Protein AF-A0A9X9MBU0-F1 (afdb_monomer)

InterPro domains:
  IPR001873 Epithelial sodium channel [PF00858] (12-146)
  IPR001873 Epithelial sodium channel [PR01078] (17-28)
  IPR001873 Epithelial sodium channel [PR01078] (31-47)
  IPR001873 Epithelial sodium channel [PR01078] (56-74)
  IPR001873 Epithelial sodium channel [PR01078] (81-99)
  IPR001873 Epithelial sodium channel [PR01078] (111-127)
  IPR001873 Epithelial sodium channel [PTHR11690] (14-146)

Mean predicted aligned error: 8.65 Å

Organism: Gulo gulo (NCBI:txid48420)

Nearest PDB structures (foldseek):
  9blr-assembly1_A  TM=9.056E-01  e=5.471E-09  Homo sapiens
  6wth-assembly1_A  TM=8.483E-01  e=1.031E-07  Homo sapiens
  6bqn-assembly1_A  TM=8.383E-01  e=1.335E-06  Homo sapiens
  4ntw-assembly1_A  TM=7.004E-01  e=2.562E-03  Gallus gallus

Structure (mmCIF, N/CA/C/O backbone):
data_AF-A0A9X9MBU0-F1
#
_entry.id   AF-A0A9X9MBU0-F1
#
loop_
_atom_site.group_PDB
_atom_site.id
_atom_site.type_symbol
_atom_site.label_atom_id
_atom_site.label_alt_id
_atom_site.label_comp_id
_atom_site.label_asym_id
_atom_site.label_entity_id
_atom_site.label_seq_id
_atom_site.pdbx_PDB_ins_code
_atom_site.Cartn_x
_atom_site.Cartn_y
_atom_site.Cartn_z
_atom_site.occupancy
_atom_site.B_iso_or_equiv
_atom_site.auth_seq_id
_atom_site.auth_comp_id
_atom_site.auth_asym_id
_atom_site.auth_atom_id
_atom_site.pdbx_PDB_model_num
ATOM 1 N N . MET A 1 1 ? -42.272 7.376 -4.632 1.00 41.31 1 MET A N 1
ATOM 2 C CA . MET A 1 1 ? -40.870 7.315 -5.090 1.00 41.31 1 MET A CA 1
ATOM 3 C C . MET A 1 1 ? -40.025 8.203 -4.188 1.00 41.31 1 MET A C 1
ATOM 5 O O . MET A 1 1 ? -39.975 9.398 -4.455 1.00 41.31 1 MET A O 1
ATOM 9 N N . PRO A 1 2 ? -39.463 7.679 -3.086 1.00 31.30 2 PRO A N 1
ATOM 10 C CA . PRO A 1 2 ? -38.586 8.457 -2.219 1.00 31.30 2 PRO A CA 1
ATOM 11 C C . PRO A 1 2 ? -37.153 7.902 -2.142 1.00 31.30 2 PRO A C 1
ATOM 13 O O . PRO A 1 2 ? -36.898 6.713 -2.303 1.00 31.30 2 PRO A O 1
ATOM 16 N N . THR A 1 3 ? -36.248 8.840 -1.893 1.00 40.88 3 THR A N 1
ATOM 17 C CA . THR A 1 3 ? -34.815 8.752 -1.603 1.00 40.88 3 THR A CA 1
ATOM 18 C C . THR A 1 3 ? -34.483 7.853 -0.410 1.00 40.88 3 THR A C 1
ATOM 20 O O . THR A 1 3 ? -35.136 7.963 0.624 1.00 40.88 3 THR A O 1
ATOM 23 N N . ALA A 1 4 ? -33.415 7.062 -0.514 1.00 37.97 4 ALA A N 1
ATOM 24 C CA . ALA A 1 4 ? -32.792 6.368 0.614 1.00 37.97 4 ALA A CA 1
ATOM 25 C C . ALA A 1 4 ? -31.323 6.831 0.688 1.00 37.97 4 ALA A C 1
ATOM 27 O O . ALA A 1 4 ? -30.487 6.414 -0.104 1.00 37.97 4 ALA A O 1
ATOM 28 N N . HIS A 1 5 ? -31.015 7.887 1.444 1.00 42.31 5 HIS A N 1
ATOM 29 C CA . HIS A 1 5 ? -30.473 7.731 2.797 1.00 42.31 5 HIS A CA 1
ATOM 30 C C . HIS A 1 5 ? -30.850 6.399 3.453 1.00 42.31 5 HIS A C 1
ATOM 32 O O . HIS A 1 5 ? -31.939 6.252 3.997 1.00 42.31 5 HIS A O 1
ATOM 38 N N . GLU A 1 6 ? -29.924 5.445 3.416 1.00 35.06 6 GLU A N 1
ATOM 39 C CA . GLU A 1 6 ? -29.879 4.380 4.412 1.00 35.06 6 GLU A CA 1
ATOM 40 C C . GLU A 1 6 ? -28.767 4.720 5.396 1.00 35.06 6 GLU A C 1
ATOM 42 O O . GLU A 1 6 ? -27.602 4.368 5.227 1.00 35.06 6 GLU A O 1
ATOM 47 N N . ASP A 1 7 ? -29.172 5.454 6.428 1.00 46.94 7 ASP A N 1
ATOM 48 C CA . ASP A 1 7 ? -28.566 5.323 7.739 1.00 46.94 7 ASP A CA 1
ATOM 49 C C . ASP A 1 7 ? -28.825 3.875 8.184 1.00 46.94 7 ASP A C 1
ATOM 51 O O . ASP A 1 7 ? -29.968 3.449 8.372 1.00 46.94 7 ASP A O 1
ATOM 55 N N . GLY A 1 8 ? -27.765 3.075 8.207 1.00 28.58 8 GLY A N 1
ATOM 56 C CA . GLY A 1 8 ? -27.834 1.632 8.360 1.00 28.58 8 GLY A CA 1
ATOM 57 C C . GLY A 1 8 ? -26.859 1.166 9.421 1.00 28.58 8 GLY A C 1
ATOM 58 O O . GLY A 1 8 ? -25.824 0.590 9.098 1.00 28.58 8 GLY A O 1
ATOM 59 N N . HIS A 1 9 ? -27.222 1.343 10.693 1.00 41.59 9 HIS A N 1
ATOM 60 C CA . HIS A 1 9 ? -26.721 0.534 11.810 1.00 41.59 9 HIS A CA 1
ATOM 61 C C . HIS A 1 9 ? -27.090 -0.951 11.601 1.00 41.59 9 HIS A C 1
ATOM 63 O O . HIS A 1 9 ? -27.887 -1.541 12.332 1.00 41.59 9 HIS A O 1
ATOM 69 N N . ARG A 1 10 ? -26.519 -1.580 10.572 1.00 38.12 10 ARG A N 1
ATOM 70 C CA . ARG A 1 10 ? -26.725 -2.979 10.211 1.00 38.12 10 ARG A CA 1
ATOM 71 C C . ARG A 1 10 ? -25.405 -3.720 10.388 1.00 38.12 10 ARG A C 1
ATOM 73 O O . ARG A 1 10 ? -24.651 -3.921 9.451 1.00 38.12 10 ARG A O 1
ATOM 80 N N . SER A 1 11 ? -25.172 -4.143 11.630 1.00 40.56 11 SER A N 1
ATOM 81 C CA . SER A 1 11 ? -24.161 -5.128 12.030 1.00 40.56 11 SER A CA 1
ATOM 82 C C . SER A 1 11 ? -22.716 -4.786 11.643 1.00 40.56 11 SER A C 1
ATOM 84 O O . SER A 1 11 ? -22.126 -5.392 10.753 1.00 40.56 11 SER A O 1
ATOM 86 N N . ASP A 1 12 ? -22.108 -3.901 12.430 1.00 47.31 12 ASP A N 1
ATOM 87 C CA . ASP A 1 12 ? -20.677 -3.555 12.470 1.00 47.31 12 ASP A CA 1
ATOM 88 C C . ASP A 1 12 ? -19.755 -4.737 12.890 1.00 47.31 12 ASP A C 1
ATOM 90 O O . ASP A 1 12 ? -18.790 -4.600 13.636 1.00 47.31 12 ASP A O 1
ATOM 94 N N . ARG A 1 13 ? -20.056 -5.972 12.475 1.00 47.81 13 ARG A N 1
ATOM 95 C CA . ARG A 1 13 ? -19.380 -7.205 12.924 1.00 47.81 13 ARG A CA 1
ATOM 96 C C . ARG A 1 13 ? -18.585 -7.936 11.832 1.00 47.81 13 ARG A C 1
ATOM 98 O O . ARG A 1 13 ? -18.254 -9.092 12.038 1.00 47.81 13 ARG A O 1
ATOM 105 N N . GLY A 1 14 ? -18.246 -7.292 10.709 1.00 60.38 14 GLY A N 1
ATOM 106 C CA . GLY A 1 14 ? -17.505 -7.989 9.642 1.00 60.38 14 GLY A CA 1
ATOM 107 C C . GLY A 1 14 ? -16.761 -7.146 8.604 1.00 60.38 14 GLY A C 1
ATOM 108 O O . GLY A 1 14 ? -16.350 -7.695 7.586 1.00 60.38 14 GLY A O 1
ATOM 109 N N . HIS A 1 15 ? -16.582 -5.838 8.809 1.00 78.75 15 HIS A N 1
ATOM 110 C CA . HIS A 1 15 ? -15.809 -5.009 7.877 1.00 78.75 15 HIS A CA 1
ATOM 111 C C . HIS A 1 15 ? -14.341 -4.914 8.313 1.00 78.75 15 HIS A C 1
ATOM 113 O O . HIS A 1 15 ? -14.045 -4.510 9.437 1.00 78.75 15 HIS A O 1
ATOM 119 N N . PHE A 1 16 ? -13.423 -5.283 7.411 1.00 88.31 16 PHE A N 1
ATOM 120 C CA . PHE A 1 16 ? -11.975 -5.208 7.641 1.00 88.31 16 PHE A CA 1
ATOM 121 C C . PHE A 1 16 ? -11.470 -3.757 7.721 1.00 88.31 16 PHE A C 1
ATOM 123 O O . PHE A 1 16 ? -10.676 -3.423 8.598 1.00 88.31 16 PHE A O 1
ATOM 130 N N . VAL A 1 17 ? -11.955 -2.879 6.837 1.00 92.12 17 VAL A N 1
ATOM 131 C CA . VAL A 1 17 ? -11.655 -1.439 6.853 1.00 92.12 17 VAL A CA 1
ATOM 132 C C . VAL A 1 17 ? -12.771 -0.718 7.604 1.00 92.12 17 VAL A C 1
ATOM 134 O O . VAL A 1 17 ? -13.907 -0.700 7.137 1.00 92.12 17 VAL A O 1
ATOM 137 N N . LEU A 1 18 ? -12.453 -0.138 8.763 1.00 92.38 18 LEU A N 1
ATOM 138 C CA . LEU A 1 18 ? -13.407 0.589 9.611 1.00 92.38 18 LEU A CA 1
ATOM 139 C C . LEU A 1 18 ? -13.486 2.072 9.251 1.00 92.38 18 LEU A C 1
ATOM 141 O O . LEU A 1 18 ? -14.549 2.678 9.319 1.00 92.38 18 LEU A O 1
ATOM 145 N N . SER A 1 19 ? -12.355 2.660 8.869 1.00 93.38 19 SER A N 1
ATOM 146 C CA . SER A 1 19 ? -12.275 4.038 8.391 1.00 93.38 19 SER A CA 1
ATOM 147 C C . SER A 1 19 ? -11.147 4.156 7.373 1.00 93.38 19 SER A C 1
ATOM 149 O O . SER A 1 19 ? -10.116 3.492 7.507 1.00 93.38 19 SER A O 1
ATOM 151 N N . CYS A 1 20 ? -11.353 4.991 6.357 1.00 94.12 20 CYS A N 1
ATOM 152 C CA . CYS A 1 20 ? -10.338 5.351 5.379 1.00 94.12 20 CYS A CA 1
ATOM 153 C C . CYS A 1 20 ? -10.447 6.831 5.054 1.00 94.12 20 CYS A C 1
ATOM 155 O O . CYS A 1 20 ? -11.516 7.300 4.656 1.00 94.12 20 CYS A O 1
ATOM 157 N N . ARG A 1 21 ? -9.322 7.535 5.164 1.00 93.00 21 ARG A N 1
ATOM 158 C CA . ARG A 1 21 ? -9.179 8.915 4.709 1.00 93.00 21 ARG A CA 1
ATOM 159 C C . ARG A 1 21 ? -7.974 9.035 3.796 1.00 93.00 21 ARG A C 1
ATOM 161 O O . ARG A 1 21 ? -6.924 8.468 4.084 1.00 93.00 21 ARG A O 1
ATOM 168 N N . PHE A 1 22 ? -8.118 9.793 2.723 1.00 91.06 22 PHE A N 1
ATOM 169 C CA . PHE A 1 22 ? -7.029 10.176 1.839 1.00 91.06 22 PHE A CA 1
ATOM 170 C C . PHE A 1 22 ? -7.121 11.675 1.585 1.00 91.06 22 PHE A C 1
ATOM 172 O O . PHE A 1 22 ? -8.198 12.176 1.267 1.00 91.06 22 PHE A O 1
ATOM 179 N N . ASP A 1 23 ? -6.011 12.387 1.768 1.00 89.44 23 ASP A N 1
ATOM 180 C CA . ASP A 1 23 ? -5.958 13.845 1.594 1.00 89.44 23 ASP A CA 1
ATOM 181 C C . ASP A 1 23 ? -7.039 14.591 2.407 1.00 89.44 23 ASP A C 1
ATOM 183 O O . ASP A 1 23 ? -7.729 15.501 1.949 1.00 89.44 23 ASP A O 1
ATOM 187 N N . GLY A 1 24 ? -7.273 14.111 3.632 1.00 88.50 24 GLY A N 1
ATOM 188 C CA . GLY A 1 24 ? -8.310 14.624 4.525 1.00 88.50 24 GLY A CA 1
ATOM 189 C C . GLY A 1 24 ? -9.758 14.282 4.140 1.00 88.50 24 GLY A C 1
ATOM 190 O O . GLY A 1 24 ? -10.652 14.596 4.929 1.00 88.50 24 GLY A O 1
ATOM 191 N N . GLN A 1 25 ? -10.013 13.613 3.014 1.00 90.62 25 GLN A N 1
ATOM 192 C CA . GLN A 1 25 ? -11.352 13.233 2.543 1.00 90.62 25 GLN A CA 1
ATOM 193 C C . GLN A 1 25 ? -11.644 11.748 2.771 1.00 90.62 25 GLN A C 1
ATOM 195 O O . GLN A 1 25 ? -10.737 10.917 2.725 1.00 90.62 25 GLN A O 1
ATOM 200 N N . ASP A 1 26 ? -12.913 11.401 2.984 1.00 92.88 26 ASP A N 1
ATOM 201 C CA . ASP A 1 26 ? -13.324 10.004 3.146 1.00 92.88 26 ASP A CA 1
ATOM 202 C C . ASP A 1 26 ? -13.177 9.227 1.831 1.00 92.88 26 ASP A C 1
ATOM 204 O O . ASP A 1 26 ? -13.597 9.665 0.752 1.00 92.88 26 ASP A O 1
ATOM 208 N N . CYS A 1 27 ? -12.572 8.042 1.914 1.00 91.62 27 CYS A N 1
ATOM 209 C CA . CYS A 1 27 ? -12.402 7.175 0.755 1.00 91.62 27 CYS A CA 1
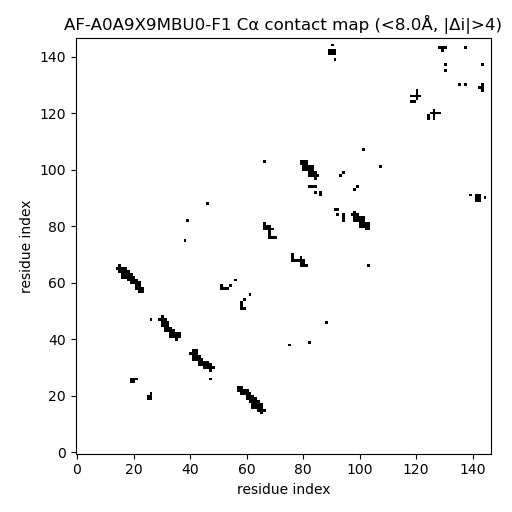ATOM 210 C C . CYS A 1 27 ? -13.742 6.578 0.313 1.00 91.62 27 CYS A C 1
ATOM 212 O O . CYS A 1 27 ? -14.596 6.239 1.128 1.00 91.62 27 CYS A O 1
ATOM 214 N N . GLN A 1 28 ? -13.894 6.348 -0.990 1.00 89.12 28 GLN A N 1
ATOM 215 C CA . GLN A 1 28 ? -15.064 5.669 -1.540 1.00 89.12 28 GLN A CA 1
ATOM 216 C C . GLN A 1 28 ? -14.767 4.192 -1.801 1.00 89.12 28 GLN A C 1
ATOM 218 O O . GLN A 1 28 ? -13.626 3.828 -2.076 1.00 89.12 28 GLN A O 1
ATOM 223 N N . ALA A 1 29 ? -15.799 3.344 -1.805 1.00 86.50 29 ALA A N 1
ATOM 224 C CA . ALA A 1 29 ? -15.649 1.907 -2.060 1.00 86.50 29 ALA A CA 1
ATOM 225 C C . ALA A 1 29 ? -14.939 1.601 -3.395 1.00 86.50 29 ALA A C 1
ATOM 227 O O . ALA A 1 29 ? -14.152 0.666 -3.476 1.00 86.50 29 ALA A O 1
ATOM 228 N N . ARG A 1 30 ? -15.144 2.442 -4.420 1.00 87.56 30 ARG A N 1
ATOM 229 C CA . ARG A 1 30 ? -14.477 2.327 -5.731 1.00 87.56 30 ARG A CA 1
ATOM 230 C C . ARG A 1 30 ? -12.957 2.524 -5.693 1.00 87.56 30 ARG A C 1
ATOM 232 O O . ARG A 1 30 ? -12.291 2.182 -6.658 1.00 87.56 30 ARG A O 1
ATOM 239 N N . HIS A 1 31 ? -12.418 3.111 -4.623 1.00 90.19 31 HIS A N 1
ATOM 240 C CA . HIS A 1 31 ? -10.973 3.287 -4.446 1.00 90.19 31 HIS A CA 1
ATOM 241 C C . HIS A 1 31 ? -10.294 2.009 -3.951 1.00 90.19 31 HIS A C 1
ATOM 243 O O . HIS A 1 31 ? -9.083 2.006 -3.765 1.00 90.19 31 HIS A O 1
ATOM 249 N N . PHE A 1 32 ? -11.053 0.938 -3.715 1.00 90.81 32 PHE A N 1
ATOM 250 C CA . PHE A 1 32 ? -10.523 -0.342 -3.288 1.00 90.81 32 PHE A CA 1
ATOM 251 C C . PHE A 1 32 ? -10.781 -1.420 -4.332 1.00 90.81 32 PHE A C 1
ATOM 253 O O . PHE A 1 32 ? -11.876 -1.537 -4.882 1.00 90.81 32 PHE A O 1
ATOM 260 N N . ARG A 1 33 ? -9.769 -2.256 -4.543 1.00 90.88 33 ARG A N 1
ATOM 261 C CA . ARG A 1 33 ? -9.888 -3.537 -5.239 1.00 90.88 33 ARG A CA 1
ATOM 262 C C . ARG A 1 33 ? -9.720 -4.652 -4.218 1.00 90.88 33 ARG A C 1
ATOM 264 O O . ARG A 1 33 ? -8.876 -4.557 -3.330 1.00 90.88 33 ARG A O 1
ATOM 271 N N . THR A 1 34 ? -10.510 -5.710 -4.345 1.00 91.00 34 THR A N 1
ATOM 272 C CA . THR A 1 34 ? -10.423 -6.874 -3.460 1.00 91.00 34 THR A CA 1
ATOM 273 C C . THR A 1 34 ? -9.968 -8.086 -4.250 1.00 91.00 34 THR A C 1
ATOM 275 O O . THR A 1 34 ? -10.493 -8.359 -5.328 1.00 91.00 34 THR A O 1
ATOM 278 N N . PHE A 1 35 ? -9.013 -8.824 -3.696 1.00 90.50 35 PHE A N 1
ATOM 279 C CA . PHE A 1 35 ? -8.606 -10.133 -4.197 1.00 90.50 35 PHE A CA 1
ATOM 280 C C . PHE A 1 35 ? -8.463 -11.104 -3.026 1.00 90.50 35 PHE A C 1
ATOM 282 O O . PHE A 1 35 ? -8.344 -10.689 -1.874 1.00 90.50 35 PHE A O 1
ATOM 289 N N . HIS A 1 36 ? -8.505 -12.403 -3.308 1.00 89.94 36 HIS A N 1
ATOM 290 C CA . HIS A 1 36 ? -8.369 -13.427 -2.281 1.00 89.94 36 HIS A CA 1
ATOM 291 C C . HIS A 1 36 ? -6.989 -14.076 -2.358 1.00 89.94 36 HIS A C 1
ATOM 293 O O . HIS A 1 36 ? -6.610 -14.632 -3.389 1.00 89.94 36 HIS A O 1
ATOM 299 N N . HIS A 1 37 ? -6.259 -14.029 -1.251 1.00 89.44 37 HIS A N 1
ATOM 300 C CA . HIS A 1 37 ? -4.961 -14.652 -1.096 1.00 89.44 37 HIS A CA 1
ATOM 301 C C . HIS A 1 37 ? -5.105 -16.027 -0.422 1.00 89.44 37 HIS A C 1
ATOM 303 O O . HIS A 1 37 ? -5.702 -16.101 0.655 1.00 89.44 37 HIS A O 1
ATOM 309 N N . PRO A 1 38 ? -4.542 -17.118 -0.977 1.00 85.50 38 PRO A N 1
ATOM 310 C CA . PRO A 1 38 ? -4.714 -18.468 -0.426 1.00 85.50 38 PRO A CA 1
ATOM 311 C C . PRO A 1 38 ? -4.311 -18.602 1.049 1.00 85.50 38 PRO A C 1
ATOM 313 O O . PRO A 1 38 ? -4.961 -19.319 1.803 1.00 85.50 38 PRO A O 1
ATOM 316 N N . THR A 1 39 ? -3.267 -17.877 1.460 1.00 84.56 39 THR A N 1
ATOM 317 C CA . THR A 1 39 ? -2.719 -17.925 2.827 1.00 84.56 39 THR A CA 1
ATOM 318 C C . THR A 1 39 ? -3.308 -16.867 3.764 1.00 84.56 39 THR A C 1
ATOM 320 O O . THR A 1 39 ? -3.402 -17.102 4.963 1.00 84.56 39 THR A O 1
ATOM 323 N N . TYR A 1 40 ? -3.683 -15.692 3.243 1.00 85.56 40 TYR A N 1
ATOM 324 C CA . TYR A 1 40 ? -4.001 -14.509 4.063 1.00 85.56 40 TYR A CA 1
ATOM 325 C C . TYR A 1 40 ? -5.481 -14.107 4.005 1.00 85.56 40 TYR A C 1
ATOM 327 O O . TYR A 1 40 ? -5.894 -13.194 4.714 1.00 85.56 40 TYR A O 1
ATOM 335 N N . GLY A 1 41 ? -6.287 -14.790 3.188 1.00 86.44 41 GLY A N 1
ATOM 336 C CA . GLY A 1 41 ? -7.707 -14.503 3.031 1.00 86.44 41 GLY A CA 1
ATOM 337 C C . GLY A 1 41 ? -7.966 -13.284 2.148 1.00 86.44 41 GLY A C 1
ATOM 338 O O . GLY A 1 41 ? -7.283 -13.062 1.149 1.00 86.44 41 GLY A O 1
ATOM 339 N N . SER A 1 42 ? -8.987 -12.501 2.489 1.00 89.06 42 SER A N 1
ATOM 340 C CA . SER A 1 42 ? -9.395 -11.329 1.710 1.00 89.06 42 SER A CA 1
ATOM 341 C C . SER A 1 42 ? -8.406 -10.174 1.857 1.00 89.06 42 SER A C 1
ATOM 343 O O . SER A 1 42 ? -8.212 -9.636 2.946 1.00 89.06 42 SER A O 1
ATOM 345 N N . CYS A 1 43 ? -7.825 -9.747 0.741 1.00 92.06 43 CYS A N 1
ATOM 346 C CA . CYS A 1 43 ? -6.918 -8.611 0.662 1.00 92.06 43 CYS A CA 1
ATOM 347 C C . CYS A 1 43 ? -7.606 -7.422 -0.015 1.00 92.06 43 CYS A C 1
ATOM 349 O O . CYS A 1 43 ? -8.352 -7.585 -0.983 1.00 92.06 43 CYS A O 1
ATOM 351 N N . HIS A 1 44 ? -7.336 -6.216 0.486 1.00 93.62 44 HIS A N 1
ATOM 352 C CA . HIS A 1 44 ? -7.884 -4.965 -0.031 1.00 93.62 44 HIS A CA 1
ATOM 353 C C . HIS A 1 44 ? -6.741 -4.048 -0.469 1.00 93.62 44 HIS A C 1
ATOM 355 O O . HIS A 1 44 ? -5.954 -3.599 0.362 1.00 93.62 44 HIS A O 1
ATOM 361 N N . THR A 1 45 ? -6.669 -3.758 -1.764 1.00 93.19 45 THR A N 1
ATOM 362 C CA . THR A 1 45 ? -5.691 -2.836 -2.347 1.00 93.19 45 THR A CA 1
ATOM 363 C C . THR A 1 45 ? -6.350 -1.483 -2.544 1.00 93.19 45 THR A C 1
ATOM 365 O O . THR A 1 45 ? -7.376 -1.387 -3.217 1.00 93.19 45 THR A O 1
ATOM 368 N N . PHE A 1 46 ? -5.767 -0.439 -1.961 1.00 92.62 46 PHE A N 1
ATOM 369 C CA . PHE A 1 46 ? -6.182 0.930 -2.225 1.00 92.62 46 PHE A CA 1
ATOM 370 C C . PHE A 1 46 ? -5.543 1.425 -3.528 1.00 92.62 46 PHE A C 1
ATOM 372 O O . PHE A 1 46 ? -4.324 1.422 -3.666 1.00 92.62 46 PHE A O 1
ATOM 379 N N . ASP A 1 47 ? -6.384 1.848 -4.464 1.00 87.94 47 ASP A N 1
ATOM 380 C CA . ASP A 1 47 ? -6.048 2.266 -5.831 1.00 87.94 47 ASP A CA 1
ATOM 381 C C . ASP A 1 47 ? -6.700 3.626 -6.169 1.00 87.94 47 ASP A C 1
ATOM 383 O O . ASP A 1 47 ? -6.970 3.964 -7.316 1.00 87.94 47 ASP A O 1
ATOM 387 N N . GLY A 1 48 ? -7.036 4.413 -5.142 1.00 77.88 48 GLY A N 1
ATOM 388 C CA . GLY A 1 48 ? -7.758 5.682 -5.289 1.00 77.88 48 GLY A CA 1
ATOM 389 C C . GLY A 1 48 ? -6.899 6.881 -5.687 1.00 77.88 48 GLY A C 1
ATOM 390 O O . GLY A 1 48 ? -7.397 8.004 -5.645 1.00 77.88 48 GLY A O 1
ATOM 391 N N . VAL A 1 49 ? -5.615 6.682 -5.989 1.00 74.81 49 VAL A N 1
ATOM 392 C CA . VAL A 1 49 ? -4.630 7.764 -6.120 1.00 74.81 49 VAL A CA 1
ATOM 393 C C . VAL A 1 49 ? -3.740 7.504 -7.315 1.00 74.81 49 VAL A C 1
ATOM 395 O O . VAL A 1 49 ? -3.112 6.460 -7.384 1.00 74.81 49 VAL A O 1
ATOM 398 N N . SER A 1 50 ? -3.647 8.476 -8.222 1.00 70.00 50 SER A N 1
ATOM 399 C CA . SER A 1 50 ? -2.673 8.457 -9.317 1.00 70.00 50 SER A CA 1
ATOM 400 C C . SER A 1 50 ? -1.344 9.120 -8.935 1.00 70.00 50 SER A C 1
ATOM 402 O O . SER A 1 50 ? -0.306 8.754 -9.471 1.00 70.00 50 SER A O 1
ATOM 404 N N . ALA A 1 51 ? -1.370 10.113 -8.035 1.00 78.19 51 ALA A N 1
ATOM 405 C CA . ALA A 1 51 ? -0.187 10.769 -7.474 1.00 78.19 51 ALA A CA 1
ATOM 406 C C . ALA A 1 51 ? -0.546 11.539 -6.191 1.00 78.19 51 ALA A C 1
ATOM 408 O O . ALA A 1 51 ? -1.556 12.246 -6.152 1.00 78.19 51 ALA A O 1
ATOM 409 N N . ALA A 1 52 ? 0.292 11.444 -5.156 1.00 80.75 52 ALA A N 1
ATOM 410 C CA . ALA A 1 52 ? 0.186 12.313 -3.986 1.00 80.75 52 ALA A CA 1
ATOM 411 C C . ALA A 1 52 ? 0.689 13.722 -4.344 1.00 80.75 52 ALA A C 1
ATOM 413 O O . ALA A 1 52 ? 1.807 13.872 -4.831 1.00 80.75 52 ALA A O 1
ATOM 414 N N . GLN A 1 53 ? -0.126 14.754 -4.110 1.00 83.94 53 GLN A N 1
ATOM 415 C CA . GLN A 1 53 ? 0.251 16.136 -4.448 1.00 83.94 53 GLN A CA 1
ATOM 416 C C . GLN A 1 53 ? 1.154 16.782 -3.395 1.00 83.94 53 GLN A C 1
ATOM 418 O O . GLN A 1 53 ? 2.003 17.607 -3.724 1.00 83.94 53 GLN A O 1
ATOM 423 N N . HIS A 1 54 ? 0.982 16.395 -2.131 1.00 88.69 54 HIS A N 1
ATOM 424 C CA . HIS A 1 54 ? 1.692 16.983 -1.005 1.00 88.69 54 HIS A CA 1
ATOM 425 C C . HIS A 1 54 ? 2.243 15.880 -0.097 1.00 88.69 54 HIS A C 1
ATOM 427 O O . HIS A 1 54 ? 1.533 14.915 0.192 1.00 88.69 54 HIS A O 1
ATOM 433 N N . PRO A 1 55 ? 3.491 16.002 0.387 1.00 89.50 55 PRO A N 1
ATOM 434 C CA . PRO A 1 55 ? 4.001 15.105 1.409 1.00 89.50 55 PRO A CA 1
ATOM 435 C C . PRO A 1 55 ? 3.357 15.400 2.775 1.00 89.50 55 PRO A C 1
ATOM 437 O O . PRO A 1 55 ? 2.851 16.493 3.040 1.00 89.50 55 PRO A O 1
ATOM 440 N N . GLY A 1 56 ? 3.435 14.423 3.677 1.00 90.88 56 GLY A N 1
ATOM 441 C CA . GLY A 1 56 ? 3.011 14.555 5.071 1.00 90.88 56 GLY A CA 1
ATOM 442 C C . GLY A 1 56 ? 1.811 13.685 5.437 1.00 90.88 56 GLY A C 1
ATOM 443 O O . GLY A 1 56 ? 1.022 13.279 4.589 1.00 90.88 56 GLY A O 1
ATOM 444 N N . ILE A 1 57 ? 1.679 13.406 6.735 1.00 90.19 57 ILE A N 1
ATOM 445 C CA . ILE A 1 57 ? 0.694 12.453 7.271 1.00 90.19 57 ILE A CA 1
ATOM 446 C C . ILE A 1 57 ? -0.760 12.856 6.989 1.00 90.19 57 ILE A C 1
ATOM 448 O O . ILE A 1 57 ? -1.615 11.990 6.848 1.00 90.19 57 ILE A O 1
ATOM 452 N N . THR A 1 58 ? -1.043 14.158 6.871 1.00 89.75 58 THR A N 1
ATOM 453 C CA . THR A 1 58 ? -2.392 14.691 6.617 1.00 89.75 58 THR A CA 1
ATOM 454 C C . THR A 1 58 ? -2.833 14.543 5.164 1.00 89.75 58 THR A C 1
ATOM 456 O O . THR A 1 58 ? -4.031 14.488 4.903 1.00 89.75 58 THR A O 1
ATOM 459 N N . HIS A 1 59 ? -1.873 14.467 4.238 1.00 90.12 59 HIS A N 1
ATOM 460 C CA . HIS A 1 59 ? -2.104 14.327 2.797 1.00 90.12 59 HIS A CA 1
ATOM 461 C C . HIS A 1 59 ? -1.937 12.871 2.319 1.00 90.12 59 HIS A C 1
ATOM 463 O O . HIS A 1 59 ? -2.087 12.566 1.139 1.00 90.12 59 HIS A O 1
ATOM 469 N N . GLY A 1 60 ? -1.596 11.960 3.237 1.00 90.69 60 GLY A N 1
ATOM 470 C CA . GLY A 1 60 ? -1.458 10.533 2.973 1.00 90.69 60 GLY A CA 1
ATOM 471 C C . GLY A 1 60 ? -2.770 9.763 3.118 1.00 90.69 60 GLY A C 1
ATOM 472 O O . GLY A 1 60 ? -3.846 10.331 3.315 1.00 90.69 60 GLY A O 1
ATOM 473 N N . ILE A 1 61 ? -2.658 8.437 3.044 1.00 92.25 61 ILE A N 1
ATOM 474 C CA . ILE A 1 61 ? -3.735 7.517 3.404 1.00 92.25 61 ILE A CA 1
ATOM 475 C C . ILE A 1 61 ? -3.698 7.221 4.909 1.00 92.25 61 ILE A C 1
ATOM 477 O O . ILE A 1 61 ? -2.655 6.879 5.465 1.00 92.25 61 ILE A O 1
ATOM 481 N N . SER A 1 62 ? -4.851 7.325 5.562 1.00 94.50 62 SER A N 1
ATOM 482 C CA . SER A 1 62 ? -5.074 6.947 6.954 1.00 94.50 62 SER A CA 1
ATOM 483 C C . SER A 1 62 ? -6.144 5.864 7.005 1.00 94.50 62 SER A C 1
ATOM 485 O O . SER A 1 62 ? -7.228 6.029 6.443 1.00 94.50 62 SER A O 1
ATOM 487 N N . LEU A 1 63 ? -5.828 4.742 7.651 1.00 94.88 63 LEU A N 1
ATOM 488 C CA . LEU A 1 63 ? -6.701 3.578 7.755 1.00 94.88 63 LEU A CA 1
ATOM 489 C C . LEU A 1 63 ? -6.882 3.188 9.216 1.00 94.88 63 LEU A C 1
ATOM 491 O O . LEU A 1 63 ? -5.909 3.076 9.961 1.00 94.88 63 LEU A O 1
ATOM 495 N N . VAL A 1 64 ? -8.122 2.887 9.590 1.00 95.06 64 VAL A N 1
ATOM 496 C CA . VAL A 1 64 ? -8.426 2.149 10.817 1.00 95.06 64 VAL A CA 1
ATOM 497 C C . VAL A 1 64 ? -8.898 0.768 10.397 1.00 95.06 64 VAL A C 1
ATOM 499 O O . VAL A 1 64 ? -9.908 0.634 9.705 1.00 95.06 64 VAL A O 1
ATOM 502 N N . LEU A 1 65 ? -8.140 -0.254 10.783 1.00 94.19 65 LEU A N 1
ATOM 503 C CA . LEU A 1 65 ? -8.352 -1.629 10.344 1.00 94.19 65 LEU A CA 1
ATOM 504 C C . LEU A 1 65 ? -8.764 -2.516 11.510 1.00 94.19 65 LEU A C 1
ATOM 506 O O . LEU A 1 65 ? -8.270 -2.373 12.632 1.00 94.19 65 LEU A O 1
ATOM 510 N N . ARG A 1 66 ? -9.636 -3.477 11.221 1.00 90.56 66 ARG A N 1
ATOM 511 C CA . ARG A 1 66 ? -10.000 -4.534 12.152 1.00 90.56 66 ARG A CA 1
ATOM 512 C C . ARG A 1 66 ? -9.119 -5.752 11.909 1.00 90.56 66 ARG A C 1
ATOM 514 O O . ARG A 1 66 ? -9.243 -6.423 10.892 1.00 90.56 66 ARG A O 1
ATOM 521 N N . ALA A 1 67 ? -8.251 -6.054 12.868 1.00 88.00 67 ALA A N 1
ATOM 522 C CA . ALA A 1 67 ? -7.494 -7.296 12.874 1.00 88.00 67 ALA A CA 1
ATOM 523 C C . ALA A 1 67 ? -8.238 -8.337 13.716 1.00 88.00 67 ALA A C 1
ATOM 525 O O . ALA A 1 67 ? -8.296 -8.226 14.942 1.00 88.00 67 ALA A O 1
ATOM 526 N N . GLU A 1 68 ? -8.808 -9.342 13.060 1.00 78.38 68 GLU A N 1
ATOM 527 C CA . GLU A 1 68 ? -9.457 -10.473 13.722 1.00 78.38 68 GLU A CA 1
ATOM 528 C C . GLU A 1 68 ? -8.562 -11.709 13.642 1.00 78.38 68 GLU A C 1
ATOM 530 O O . GLU A 1 68 ? -7.842 -11.918 12.666 1.00 78.38 68 GLU A O 1
ATOM 535 N N . ARG A 1 69 ? -8.611 -12.555 14.674 1.00 68.88 69 ARG A N 1
ATOM 536 C CA . ARG A 1 69 ? -8.015 -13.887 14.596 1.00 68.88 69 ARG A CA 1
ATOM 537 C C . ARG A 1 69 ? -9.033 -14.806 13.938 1.00 68.88 69 ARG A C 1
ATOM 539 O O . ARG A 1 69 ? -10.158 -14.917 14.426 1.00 68.88 69 ARG A O 1
ATOM 546 N N . GLN A 1 70 ? -8.657 -15.494 12.864 1.00 69.75 70 GLN A N 1
ATOM 547 C CA . GLN A 1 70 ? -9.571 -16.421 12.204 1.00 69.75 70 GLN A CA 1
ATOM 548 C C . GLN A 1 70 ? -9.662 -17.720 13.014 1.00 69.75 70 GLN A C 1
ATOM 550 O O . GLN A 1 70 ? -9.007 -18.722 12.729 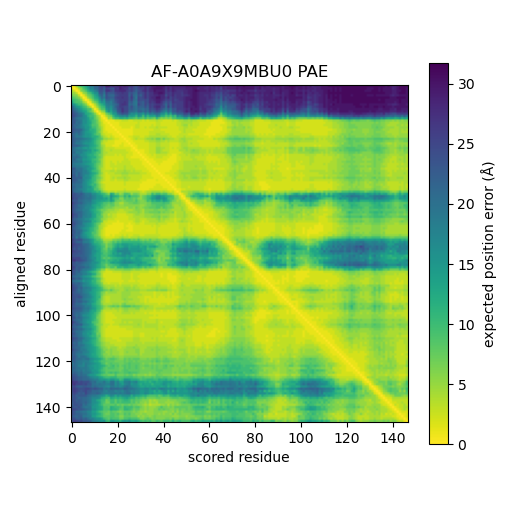1.00 69.75 70 GLN A O 1
ATOM 555 N N . HIS A 1 71 ? -10.497 -17.701 14.056 1.00 64.00 71 HIS A N 1
ATOM 556 C CA . HIS A 1 71 ? -10.660 -18.806 15.006 1.00 64.00 71 HIS A CA 1
ATOM 557 C C . HIS A 1 71 ? -11.122 -20.121 14.358 1.00 64.00 71 HIS A C 1
ATOM 559 O O . HIS A 1 71 ? -10.937 -21.185 14.940 1.00 64.00 71 HIS A O 1
ATOM 565 N N . HIS 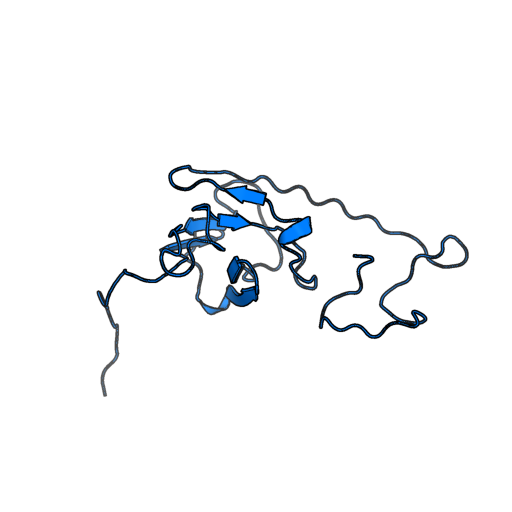A 1 72 ? -11.693 -20.060 13.153 1.00 68.38 72 HIS A N 1
ATOM 566 C CA . HIS A 1 72 ? -12.147 -21.228 12.398 1.00 68.38 72 HIS A CA 1
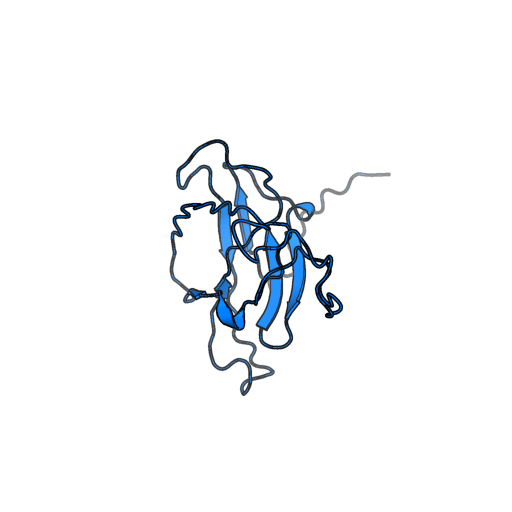ATOM 567 C C . HIS A 1 72 ? -11.012 -22.001 11.706 1.00 68.38 72 HIS A C 1
ATOM 569 O O . HIS A 1 72 ? -11.217 -23.151 11.331 1.00 68.38 72 HIS A O 1
ATOM 575 N N . LEU A 1 73 ? -9.821 -21.407 11.556 1.00 72.88 73 LEU A N 1
ATOM 576 C CA . LEU A 1 73 ? -8.643 -22.046 10.954 1.00 72.88 73 LEU A CA 1
ATOM 577 C C . LEU A 1 73 ? -7.406 -21.865 11.853 1.00 72.88 73 LEU A C 1
ATOM 579 O O . LEU A 1 73 ? -6.420 -21.255 11.440 1.00 72.88 73 LEU A O 1
ATOM 583 N N . PRO A 1 74 ? -7.418 -22.395 13.090 1.00 67.75 74 PRO A N 1
ATOM 584 C CA . PRO A 1 74 ? -6.396 -22.097 14.096 1.00 67.75 74 PRO A CA 1
ATOM 585 C C . PRO A 1 74 ? -4.984 -22.573 13.716 1.00 67.75 74 PRO A C 1
ATOM 587 O O . PRO A 1 74 ? -4.008 -22.024 14.217 1.00 67.75 74 PRO A O 1
ATOM 590 N N . LEU A 1 75 ? -4.865 -23.567 12.825 1.00 76.38 75 LEU A N 1
ATOM 591 C CA . LEU A 1 75 ? -3.578 -24.059 12.315 1.00 76.38 75 LEU A CA 1
ATOM 592 C C . LEU A 1 75 ? -2.967 -23.150 11.237 1.00 76.38 75 LEU A C 1
ATOM 594 O O . LEU A 1 75 ? -1.754 -23.158 11.062 1.00 76.38 75 LEU A O 1
ATOM 598 N N . LEU A 1 76 ? -3.795 -22.384 10.520 1.00 70.12 76 LEU A N 1
ATOM 599 C CA . LEU A 1 76 ? -3.366 -21.503 9.426 1.00 70.12 76 LEU A CA 1
ATOM 600 C C . LEU A 1 76 ? -3.302 -20.030 9.866 1.00 70.12 76 LEU A C 1
ATOM 602 O O . LEU A 1 76 ? -2.442 -19.289 9.407 1.00 70.12 76 LEU A O 1
ATOM 606 N N . SER A 1 77 ? -4.167 -19.615 10.799 1.00 71.44 77 SER A N 1
ATOM 607 C CA . SER A 1 77 ? -4.229 -18.263 11.378 1.00 71.44 77 SER A CA 1
ATOM 608 C C . SER A 1 77 ? -3.686 -18.265 12.811 1.00 71.44 77 SER A C 1
ATOM 610 O O . SER A 1 77 ? -4.408 -18.042 13.790 1.00 71.44 77 SER A O 1
ATOM 612 N N . THR A 1 78 ? -2.392 -18.540 12.954 1.00 69.56 78 THR A N 1
ATOM 613 C CA . THR A 1 78 ? -1.739 -18.635 14.268 1.00 69.56 78 THR A CA 1
ATOM 614 C C . THR A 1 78 ? -1.609 -17.278 14.962 1.00 69.56 78 THR A C 1
ATOM 616 O O . THR A 1 78 ? -1.703 -17.218 16.191 1.00 69.56 78 THR A O 1
ATOM 619 N N . GLU A 1 79 ? -1.503 -16.191 14.198 1.00 71.00 79 GLU A N 1
ATOM 620 C CA . GLU A 1 79 ? -1.322 -14.822 14.685 1.00 71.00 79 GLU A CA 1
ATOM 621 C C . GLU A 1 79 ? -2.488 -13.912 14.275 1.00 71.00 79 GLU A C 1
ATOM 623 O O . GLU A 1 79 ? -3.132 -14.123 13.249 1.00 71.00 79 GLU A O 1
ATOM 628 N N . ALA A 1 80 ? -2.765 -12.896 15.097 1.00 77.81 80 ALA A N 1
ATOM 629 C CA . ALA A 1 80 ? -3.670 -11.805 14.752 1.00 77.81 80 ALA A CA 1
ATOM 630 C C . ALA A 1 80 ? -2.832 -10.593 14.333 1.00 77.81 80 ALA A C 1
ATOM 632 O O . ALA A 1 80 ? -1.938 -10.173 15.069 1.00 77.81 80 ALA A O 1
ATOM 633 N N . GLY A 1 81 ? -3.118 -10.030 13.164 1.00 86.56 81 GLY A N 1
ATOM 634 C CA . GLY A 1 81 ? -2.365 -8.910 12.613 1.00 86.56 81 GLY A CA 1
ATOM 635 C C . GLY A 1 81 ? -2.822 -8.555 11.211 1.00 86.56 81 GLY A C 1
ATOM 636 O O . GLY A 1 81 ? -3.706 -9.201 10.652 1.00 86.56 81 GLY A O 1
ATOM 637 N N . VAL A 1 82 ? -2.209 -7.517 10.651 1.00 91.50 82 VAL A N 1
ATOM 638 C CA . VAL A 1 82 ? -2.439 -7.111 9.263 1.00 91.50 82 VAL A CA 1
ATOM 639 C C . VAL A 1 82 ? -1.139 -7.247 8.489 1.00 91.50 82 VAL A C 1
ATOM 641 O O . VAL A 1 82 ? -0.119 -6.694 8.899 1.00 91.50 82 VAL A O 1
ATOM 644 N N . LYS A 1 83 ? -1.174 -7.964 7.365 1.00 92.50 83 LYS A N 1
ATOM 645 C CA . LYS A 1 83 ? -0.073 -8.001 6.400 1.00 92.50 83 LYS A CA 1
ATOM 646 C C . LYS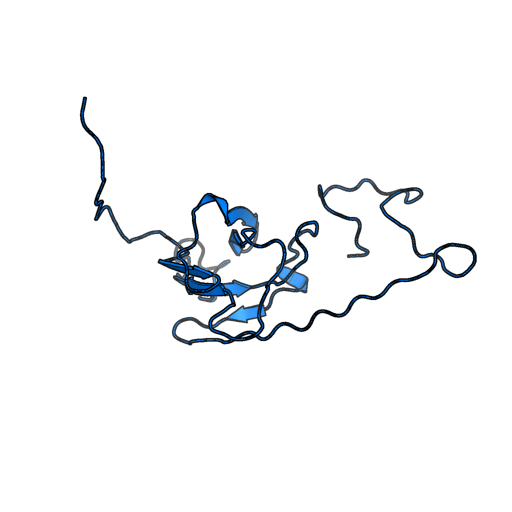 A 1 83 ? -0.265 -6.853 5.408 1.00 92.50 83 LYS A C 1
ATOM 648 O O . LYS A 1 83 ? -1.322 -6.743 4.793 1.00 92.50 83 LYS A O 1
ATOM 653 N N . VAL A 1 84 ? 0.742 -5.999 5.269 1.00 95.06 84 VAL A N 1
ATOM 654 C CA . VAL A 1 84 ? 0.728 -4.820 4.395 1.00 95.06 84 VAL A CA 1
ATOM 655 C C . VAL A 1 84 ? 1.855 -4.936 3.380 1.00 95.06 84 VAL A C 1
ATOM 657 O O . VAL A 1 84 ? 2.961 -5.338 3.726 1.00 95.06 84 VAL A O 1
ATOM 660 N N . MET A 1 85 ? 1.584 -4.563 2.133 1.00 95.44 85 MET A N 1
ATOM 661 C CA . MET A 1 85 ? 2.578 -4.444 1.069 1.00 95.44 85 MET A CA 1
ATOM 662 C C . MET A 1 85 ? 2.320 -3.155 0.298 1.00 95.44 85 MET A C 1
ATOM 664 O O . MET A 1 85 ? 1.176 -2.827 -0.005 1.00 95.44 85 MET A O 1
ATOM 668 N N . ILE A 1 86 ? 3.396 -2.443 -0.018 1.00 93.69 86 ILE A N 1
ATOM 669 C CA . ILE A 1 86 ? 3.373 -1.273 -0.893 1.00 93.69 86 ILE A CA 1
ATOM 670 C C . ILE A 1 86 ? 3.898 -1.738 -2.244 1.00 93.69 86 ILE A C 1
ATOM 672 O O . ILE A 1 86 ? 4.984 -2.310 -2.316 1.00 93.69 86 ILE A O 1
ATOM 676 N N . HIS A 1 87 ? 3.122 -1.527 -3.299 1.00 92.19 87 HIS A N 1
ATOM 677 C CA . HIS A 1 87 ? 3.482 -1.934 -4.651 1.00 92.19 87 HIS A CA 1
ATOM 678 C C . HIS A 1 87 ? 2.948 -0.926 -5.672 1.00 92.19 87 HIS A C 1
ATOM 680 O O . HIS A 1 87 ? 2.051 -0.142 -5.371 1.00 92.19 87 HIS A O 1
ATOM 686 N N . GLY A 1 88 ? 3.513 -0.945 -6.881 1.00 89.75 88 GLY A N 1
ATOM 687 C CA . GLY A 1 88 ? 2.996 -0.149 -7.999 1.00 89.75 88 GLY A CA 1
ATOM 688 C C . GLY A 1 88 ? 1.643 -0.672 -8.494 1.00 89.75 88 GLY A C 1
ATOM 689 O O . GLY A 1 88 ? 1.360 -1.863 -8.357 1.00 89.75 88 GLY A O 1
ATOM 690 N N . HIS A 1 89 ? 0.831 0.201 -9.095 1.00 87.62 89 HIS A N 1
ATOM 691 C CA . HIS A 1 89 ? -0.538 -0.109 -9.539 1.00 87.62 89 HIS A CA 1
ATOM 692 C C . HIS A 1 89 ? -0.630 -1.333 -10.466 1.00 87.62 89 HIS A C 1
ATOM 694 O O . HIS A 1 89 ? -1.543 -2.143 -10.323 1.00 87.62 89 HIS A O 1
ATOM 700 N N . ASP A 1 90 ? 0.356 -1.508 -11.349 1.00 85.38 90 ASP A N 1
ATOM 701 C CA . ASP A 1 90 ? 0.396 -2.594 -12.337 1.00 85.38 90 ASP A CA 1
ATOM 702 C C . ASP A 1 90 ? 1.279 -3.778 -11.905 1.00 85.38 90 ASP A C 1
ATOM 704 O O . ASP A 1 90 ? 1.722 -4.559 -12.748 1.00 85.38 90 ASP A O 1
ATOM 708 N N . HIS A 1 91 ? 1.574 -3.915 -10.609 1.00 88.06 91 HIS A N 1
ATOM 709 C CA . HIS A 1 91 ? 2.356 -5.027 -10.065 1.00 88.06 91 HIS A CA 1
ATOM 710 C C . HIS A 1 91 ? 1.495 -5.970 -9.223 1.00 88.06 91 HIS A C 1
ATOM 712 O O . HIS A 1 91 ? 0.662 -5.537 -8.427 1.00 88.06 91 HIS A O 1
ATOM 718 N N . THR A 1 92 ? 1.746 -7.273 -9.358 1.00 89.25 92 THR A N 1
ATOM 719 C CA . THR A 1 92 ? 1.113 -8.297 -8.522 1.00 89.25 92 THR A CA 1
ATOM 720 C C . THR A 1 92 ? 1.573 -8.166 -7.062 1.00 89.25 92 THR A C 1
ATOM 722 O O . THR A 1 92 ? 2.779 -8.105 -6.806 1.00 89.25 92 THR A O 1
ATOM 725 N N . PRO A 1 93 ? 0.650 -8.168 -6.082 1.00 91.69 93 PRO A N 1
ATOM 726 C CA . PRO A 1 93 ? 0.998 -8.098 -4.667 1.00 91.69 93 PRO A CA 1
ATOM 727 C C . PRO A 1 93 ? 1.470 -9.457 -4.122 1.00 91.69 93 PRO A C 1
ATOM 729 O O . PRO A 1 93 ? 0.681 -10.242 -3.597 1.00 91.69 93 PRO A O 1
ATOM 732 N N . PHE A 1 94 ? 2.772 -9.731 -4.211 1.00 90.81 94 PHE A N 1
ATOM 733 C CA . PHE A 1 94 ? 3.406 -10.915 -3.615 1.00 90.81 94 PHE A CA 1
ATOM 734 C C . PHE A 1 94 ? 3.660 -10.738 -2.105 1.00 90.81 94 PHE A C 1
ATOM 736 O O . PHE A 1 94 ? 4.787 -10.482 -1.655 1.00 90.81 94 PHE A O 1
ATOM 743 N N . LEU A 1 95 ? 2.588 -10.853 -1.315 1.00 90.69 95 LEU A N 1
ATOM 744 C CA . LEU A 1 95 ? 2.561 -10.569 0.126 1.00 90.69 95 LEU A CA 1
ATOM 745 C C . LEU A 1 95 ? 3.557 -11.402 0.949 1.00 90.69 95 LEU A C 1
ATOM 747 O O . LEU A 1 95 ? 4.064 -10.912 1.963 1.00 90.69 95 LEU A O 1
ATOM 751 N N . GLU A 1 96 ? 3.850 -12.635 0.541 1.00 87.56 96 GLU A N 1
ATOM 752 C CA . GLU A 1 96 ? 4.764 -13.540 1.247 1.00 87.56 96 GLU A CA 1
ATOM 753 C C . GLU A 1 96 ? 6.210 -13.043 1.223 1.00 87.56 96 GLU A C 1
ATOM 755 O O . GLU A 1 96 ? 6.952 -13.263 2.180 1.00 87.56 96 GLU A O 1
ATOM 760 N N . HIS A 1 97 ? 6.597 -12.351 0.150 1.00 86.81 97 HIS A N 1
ATOM 761 C CA . HIS A 1 97 ? 7.976 -11.931 -0.086 1.00 86.81 97 HIS A CA 1
ATOM 762 C C . HIS A 1 97 ? 8.227 -10.472 0.292 1.00 86.81 97 HIS A C 1
ATOM 764 O O . HIS A 1 97 ? 9.279 -10.158 0.843 1.00 86.81 97 HIS A O 1
ATOM 770 N N . GLN A 1 98 ? 7.279 -9.581 -0.014 1.00 89.25 98 GLN A N 1
ATOM 771 C CA . GLN A 1 98 ? 7.474 -8.130 0.111 1.00 89.25 98 GLN A CA 1
ATOM 772 C C . GLN A 1 98 ? 6.573 -7.481 1.169 1.00 89.25 98 GLN A C 1
ATOM 774 O O . GLN A 1 98 ? 6.694 -6.287 1.441 1.00 89.25 98 GLN A O 1
ATOM 779 N N . GLY A 1 99 ? 5.668 -8.247 1.784 1.00 92.62 99 GLY A N 1
ATOM 780 C CA . GLY A 1 99 ? 4.780 -7.732 2.817 1.00 92.62 99 GLY A CA 1
ATOM 781 C C . GLY A 1 99 ? 5.404 -7.735 4.216 1.00 92.62 99 GLY A C 1
ATOM 782 O O . GLY A 1 99 ? 6.142 -8.646 4.597 1.00 92.62 99 GLY A O 1
ATOM 783 N N . PHE A 1 100 ? 5.011 -6.774 5.044 1.00 93.25 100 PHE A N 1
ATOM 784 C CA . PHE A 1 100 ? 5.363 -6.683 6.463 1.00 93.25 100 PHE A CA 1
ATOM 785 C C . PHE A 1 100 ? 4.109 -6.734 7.342 1.00 93.25 100 PHE A C 1
ATOM 787 O O . PHE A 1 100 ? 3.001 -6.469 6.880 1.00 93.25 100 PHE A O 1
ATOM 794 N N . SER A 1 101 ? 4.271 -7.121 8.605 1.00 92.44 101 SER A N 1
ATOM 795 C CA . SER A 1 101 ? 3.151 -7.296 9.535 1.00 92.44 101 SER A CA 1
ATOM 796 C C . SER A 1 101 ? 3.021 -6.101 10.475 1.00 92.44 101 SER A C 1
ATOM 798 O O . SER A 1 101 ? 4.012 -5.635 11.034 1.00 92.44 101 SER A O 1
ATOM 800 N N . ILE A 1 102 ? 1.788 -5.652 10.695 1.00 93.81 102 ILE A N 1
ATOM 801 C CA . ILE A 1 102 ? 1.430 -4.642 11.690 1.00 93.81 102 ILE A CA 1
ATOM 802 C C . ILE A 1 102 ? 0.676 -5.326 12.827 1.00 93.81 102 ILE A C 1
ATOM 804 O O . ILE A 1 102 ? -0.244 -6.123 12.604 1.00 93.81 102 ILE A O 1
ATOM 808 N N . ARG A 1 103 ? 1.081 -5.013 14.060 1.00 91.50 103 ARG A N 1
ATOM 809 C CA . ARG A 1 103 ? 0.466 -5.562 15.267 1.00 91.50 103 ARG A CA 1
ATOM 810 C C . ARG A 1 103 ? -0.903 -4.906 15.513 1.00 91.50 103 ARG A C 1
ATOM 812 O O . ARG A 1 103 ? -1.034 -3.694 15.360 1.00 91.50 103 ARG A O 1
ATO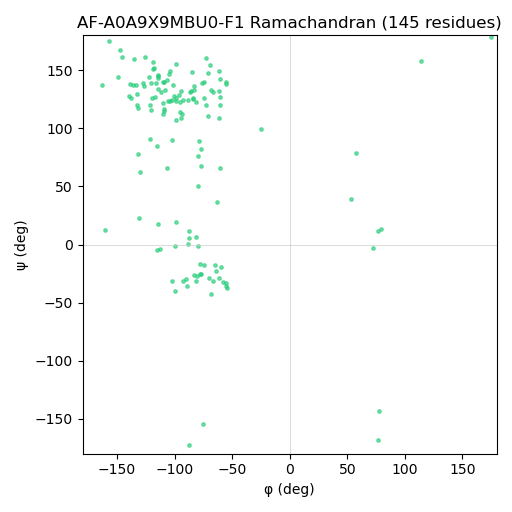M 819 N N . PRO A 1 104 ? -1.921 -5.666 15.947 1.00 92.69 104 PRO A N 1
ATOM 820 C CA . PRO A 1 104 ? -3.175 -5.084 16.414 1.00 92.69 104 PRO A CA 1
ATOM 821 C C . PRO A 1 104 ? -2.971 -4.175 17.635 1.00 92.69 104 PRO A C 1
ATOM 823 O O . PRO A 1 104 ? -2.102 -4.428 18.469 1.00 92.69 104 PRO A O 1
ATOM 826 N N . GLY A 1 105 ? -3.812 -3.148 17.778 1.00 92.56 105 GLY A N 1
ATOM 827 C CA . GLY A 1 105 ? -3.798 -2.262 18.949 1.00 92.56 105 GLY A CA 1
ATOM 828 C C . GLY A 1 105 ? -2.669 -1.226 18.965 1.00 92.56 105 GLY A C 1
ATOM 829 O O . GLY A 1 105 ? -2.455 -0.586 19.991 1.00 92.56 105 GLY A O 1
ATOM 830 N N . THR A 1 106 ? -1.954 -1.048 17.852 1.00 94.50 106 THR A N 1
ATOM 831 C CA . THR A 1 106 ? -0.926 -0.010 17.694 1.00 94.50 106 THR A CA 1
ATOM 832 C C . THR A 1 106 ? -1.244 0.903 16.520 1.00 94.50 106 THR A C 1
ATOM 834 O O . THR A 1 106 ? -1.711 0.434 15.484 1.00 94.50 106 THR A O 1
ATOM 837 N N . GLU A 1 107 ? -0.922 2.188 16.652 1.00 95.81 107 GLU A N 1
ATOM 838 C CA . GLU A 1 107 ? -0.841 3.110 15.519 1.00 95.81 107 GLU A CA 1
ATOM 839 C C . GLU A 1 107 ? 0.533 2.961 14.852 1.00 95.81 107 GLU A C 1
ATOM 841 O O . GLU A 1 107 ? 1.558 2.889 15.531 1.00 95.81 107 GLU A O 1
ATOM 846 N N . THR A 1 108 ? 0.573 2.846 13.525 1.00 95.75 108 THR A N 1
ATOM 847 C CA . THR A 1 108 ? 1.820 2.677 12.766 1.00 95.75 108 THR A CA 1
ATOM 848 C C . THR A 1 108 ? 1.852 3.654 11.601 1.00 95.75 108 THR A C 1
ATOM 850 O O . THR A 1 108 ? 1.032 3.566 10.691 1.00 95.75 108 THR A O 1
ATOM 853 N N . THR A 1 109 ? 2.833 4.555 11.614 1.00 96.12 109 THR A N 1
ATOM 854 C CA . THR A 1 109 ? 3.067 5.520 10.534 1.00 96.12 109 THR A CA 1
ATOM 855 C C . THR A 1 109 ? 4.111 4.974 9.572 1.00 96.12 109 THR A C 1
ATOM 857 O O . THR A 1 109 ? 5.237 4.683 9.975 1.00 96.12 109 THR A O 1
ATOM 860 N N . ILE A 1 110 ? 3.752 4.856 8.293 1.00 95.25 110 ILE A N 1
ATOM 861 C CA . ILE A 1 110 ? 4.629 4.317 7.249 1.00 95.25 110 ILE A CA 1
ATOM 862 C C . ILE A 1 110 ? 5.036 5.451 6.309 1.00 95.25 110 ILE A C 1
ATOM 864 O O . ILE A 1 110 ? 4.209 5.999 5.585 1.00 95.25 110 ILE A O 1
ATOM 868 N N . GLY A 1 111 ? 6.320 5.810 6.330 1.00 94.31 111 GLY A N 1
ATOM 869 C CA . GLY A 1 111 ? 6.906 6.735 5.361 1.00 94.31 111 GLY A CA 1
ATOM 870 C C . GLY A 1 111 ? 7.342 5.992 4.101 1.00 94.31 111 GLY A C 1
ATOM 871 O O . GLY A 1 111 ? 8.015 4.968 4.198 1.00 94.31 111 GLY A O 1
ATOM 872 N N . ILE A 1 112 ? 6.982 6.512 2.928 1.00 91.88 112 ILE A N 1
ATOM 873 C CA . ILE A 1 112 ? 7.333 5.919 1.632 1.00 91.88 112 ILE A CA 1
ATOM 874 C C . ILE A 1 112 ? 8.313 6.850 0.920 1.00 91.88 112 ILE A C 1
ATOM 876 O O . ILE A 1 112 ? 8.073 8.053 0.813 1.00 91.88 112 ILE A O 1
ATOM 880 N N . ARG A 1 113 ? 9.416 6.285 0.424 1.00 91.56 113 ARG A N 1
ATOM 881 C CA . ARG A 1 113 ? 10.342 6.946 -0.496 1.00 91.56 113 ARG A CA 1
ATOM 882 C C . ARG A 1 113 ? 10.411 6.111 -1.764 1.00 91.56 113 ARG A C 1
ATOM 884 O O . ARG A 1 113 ? 10.792 4.947 -1.702 1.00 91.56 113 ARG A O 1
ATOM 891 N N . GLU A 1 114 ? 10.046 6.715 -2.882 1.00 90.31 114 GLU A N 1
ATOM 892 C CA . GLU A 1 114 ? 10.150 6.085 -4.192 1.00 90.31 114 GLU A CA 1
ATOM 893 C C . GLU A 1 114 ? 11.572 6.241 -4.747 1.00 90.31 114 GLU A C 1
ATOM 895 O O . GLU A 1 114 ? 12.182 7.308 -4.629 1.00 90.31 114 GLU A O 1
ATOM 900 N N . ASP A 1 115 ? 12.100 5.163 -5.322 1.00 93.12 115 ASP A N 1
ATOM 901 C CA . ASP A 1 115 ? 13.378 5.133 -6.030 1.00 93.12 115 ASP A CA 1
ATOM 902 C C . ASP A 1 115 ? 13.178 4.412 -7.369 1.00 93.12 115 ASP A C 1
ATOM 904 O O . ASP A 1 115 ? 12.745 3.257 -7.401 1.00 93.12 115 ASP A O 1
ATOM 908 N N . GLU A 1 116 ? 13.451 5.103 -8.478 1.00 91.88 116 GLU A N 1
ATOM 909 C CA . GLU A 1 116 ? 13.219 4.596 -9.833 1.00 91.88 116 GLU A CA 1
ATOM 910 C C . GLU A 1 116 ? 14.552 4.303 -10.534 1.00 91.88 116 GLU A C 1
ATOM 912 O O . GLU A 1 116 ? 15.381 5.189 -10.752 1.00 91.88 116 GLU A O 1
ATOM 917 N N . VAL A 1 117 ? 14.737 3.052 -10.969 1.00 92.44 117 VAL A N 1
ATOM 918 C CA . VAL A 1 117 ? 15.929 2.626 -11.712 1.00 92.44 117 VAL A CA 1
ATOM 919 C C . VAL A 1 117 ? 15.573 2.343 -13.167 1.00 92.44 117 VAL A C 1
ATOM 921 O O . VAL A 1 117 ? 14.888 1.371 -13.481 1.00 92.44 117 VAL A O 1
ATOM 924 N N . ARG A 1 118 ? 16.129 3.140 -14.085 1.00 92.19 118 ARG A N 1
ATOM 925 C CA . ARG A 1 118 ? 16.006 2.924 -15.534 1.00 92.19 118 ARG A CA 1
ATOM 926 C C . ARG A 1 118 ? 17.294 2.342 -16.102 1.00 92.19 118 ARG A C 1
ATOM 928 O O . ARG A 1 118 ? 18.362 2.932 -15.968 1.00 92.19 118 ARG A O 1
ATOM 935 N N . ARG A 1 119 ? 17.193 1.189 -16.769 1.00 92.00 119 ARG A N 1
ATOM 936 C CA . ARG A 1 119 ? 18.323 0.520 -17.433 1.00 92.00 119 ARG A CA 1
ATOM 937 C C . ARG A 1 119 ? 18.118 0.490 -18.941 1.00 92.00 119 ARG A C 1
ATOM 939 O O . ARG A 1 119 ? 17.004 0.305 -19.427 1.00 92.00 119 ARG A O 1
ATOM 946 N N . LEU A 1 120 ? 19.210 0.652 -19.681 1.00 93.12 120 LEU A N 1
ATOM 947 C CA . LEU A 1 120 ? 19.219 0.434 -21.124 1.00 93.12 120 LEU A CA 1
ATOM 948 C C . LEU A 1 120 ? 19.233 -1.068 -21.412 1.00 93.12 120 LEU A C 1
ATOM 950 O O . LEU A 1 120 ? 19.941 -1.811 -20.737 1.00 93.12 120 LEU A O 1
ATOM 954 N N . GLY A 1 121 ? 18.463 -1.502 -22.410 1.00 90.75 121 GLY A N 1
ATOM 955 C CA . GLY A 1 121 ? 18.504 -2.873 -22.923 1.00 90.75 121 GLY A CA 1
ATOM 956 C C . GLY A 1 121 ? 19.741 -3.132 -23.790 1.00 90.75 121 GLY A C 1
ATOM 957 O O . GLY A 1 121 ? 20.768 -2.464 -23.655 1.00 90.75 121 GLY A O 1
ATOM 958 N N . ASN A 1 122 ? 19.643 -4.096 -24.705 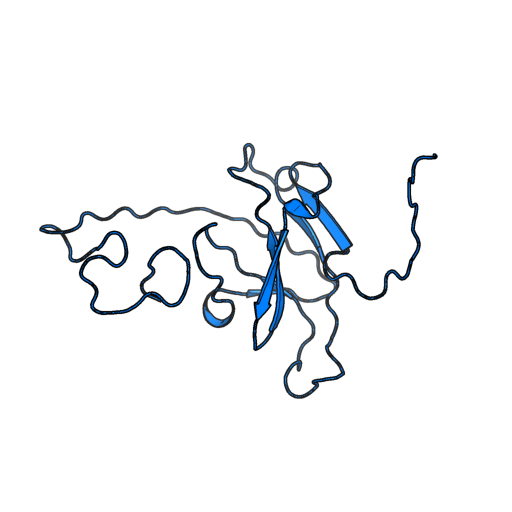1.00 89.06 122 ASN A N 1
ATOM 959 C CA . ASN A 1 122 ? 20.715 -4.425 -25.650 1.00 89.06 122 ASN A CA 1
ATOM 960 C C . ASN A 1 122 ? 21.139 -3.173 -26.462 1.00 89.06 122 ASN A C 1
ATOM 962 O O . ASN A 1 122 ? 20.256 -2.406 -26.859 1.00 89.06 122 ASN A O 1
ATOM 966 N N . PRO A 1 123 ? 22.447 -2.935 -26.699 1.00 93.50 123 PRO A N 1
ATOM 967 C CA . PRO A 1 123 ? 23.608 -3.785 -26.369 1.00 93.50 123 PRO A CA 1
ATOM 968 C C . PRO A 1 123 ? 24.211 -3.568 -24.974 1.00 93.50 123 PRO A C 1
ATOM 970 O O . PRO A 1 123 ? 25.174 -4.238 -24.617 1.00 93.50 123 PRO A O 1
ATOM 973 N N . TYR A 1 124 ? 23.664 -2.657 -24.173 1.00 94.75 124 TYR A N 1
ATOM 974 C CA . TYR A 1 124 ? 24.263 -2.248 -22.898 1.00 94.75 124 TYR A CA 1
ATOM 975 C C . TYR A 1 124 ? 23.936 -3.190 -21.735 1.00 94.75 124 TYR A C 1
ATOM 977 O O . TYR A 1 124 ? 24.693 -3.270 -20.770 1.00 94.75 124 TYR A O 1
ATOM 985 N N . SER A 1 125 ? 22.807 -3.898 -21.799 1.00 91.94 125 SER A N 1
ATOM 986 C CA . SER A 1 125 ? 22.465 -4.943 -20.834 1.00 91.94 125 SER A CA 1
ATOM 987 C C . SER A 1 125 ? 21.471 -5.956 -21.408 1.00 91.94 125 SER A C 1
ATOM 989 O O . SER A 1 125 ? 20.930 -5.782 -22.500 1.00 91.94 125 SER A O 1
ATOM 991 N N . HIS A 1 126 ? 21.184 -7.003 -20.635 1.00 88.69 126 HIS A N 1
ATOM 992 C CA . HIS A 1 126 ? 20.126 -7.970 -20.934 1.00 88.69 126 HIS A CA 1
ATOM 993 C C . HIS A 1 126 ? 18.746 -7.555 -20.390 1.00 88.69 126 HIS A C 1
ATOM 995 O O . HIS A 1 126 ? 17.828 -8.372 -20.378 1.00 88.69 126 HIS A O 1
ATOM 1001 N N . CYS A 1 127 ? 18.578 -6.306 -19.936 1.00 88.44 127 CYS A N 1
ATOM 1002 C CA . CYS A 1 127 ? 17.290 -5.789 -19.475 1.00 88.44 127 CYS A CA 1
ATOM 1003 C C . CYS A 1 127 ? 16.252 -5.819 -20.612 1.00 88.44 127 CYS A C 1
ATOM 1005 O O . CYS A 1 127 ? 16.528 -5.382 -21.734 1.00 88.44 127 CYS A O 1
ATOM 1007 N N . ARG A 1 128 ? 15.058 -6.341 -20.314 1.00 84.75 128 ARG A N 1
ATOM 1008 C CA . ARG A 1 128 ? 13.925 -6.450 -21.241 1.00 84.75 128 ARG A CA 1
ATOM 1009 C C . ARG A 1 128 ? 12.778 -5.564 -20.767 1.00 84.75 128 ARG A C 1
ATOM 1011 O O . ARG A 1 128 ? 12.582 -5.396 -19.566 1.00 84.75 128 ARG A O 1
ATOM 1018 N N . LYS A 1 129 ? 12.032 -5.000 -21.718 1.00 80.69 129 LYS A N 1
ATOM 1019 C CA . LYS A 1 129 ? 10.789 -4.270 -21.452 1.00 80.69 129 LYS A CA 1
ATOM 1020 C C . LYS A 1 129 ? 9.632 -5.228 -21.729 1.00 80.69 129 LYS A C 1
ATOM 1022 O O . LYS A 1 129 ? 9.384 -5.549 -22.884 1.00 80.69 129 LYS A O 1
ATOM 1027 N N . GLY A 1 130 ? 8.967 -5.706 -20.680 1.00 77.00 130 GLY A N 1
ATOM 1028 C CA . GLY A 1 130 ? 7.903 -6.706 -20.804 1.00 77.00 130 GLY A CA 1
ATOM 1029 C C . GLY A 1 130 ? 8.416 -8.129 -21.057 1.00 77.00 130 GLY A C 1
ATOM 1030 O O . GLY A 1 130 ? 9.608 -8.406 -20.929 1.00 77.00 130 GLY A O 1
ATOM 1031 N N . ALA A 1 131 ? 7.494 -9.025 -21.415 1.00 73.62 131 ALA A N 1
ATOM 1032 C CA . ALA A 1 131 ? 7.776 -10.442 -21.666 1.00 73.62 131 ALA A CA 1
ATOM 1033 C C . ALA A 1 131 ? 8.208 -10.755 -23.111 1.00 73.62 131 ALA A C 1
ATOM 1035 O O . ALA A 1 131 ? 8.378 -11.920 -23.467 1.00 73.62 131 ALA A O 1
ATOM 1036 N N . GLU A 1 132 ? 8.397 -9.743 -23.964 1.00 74.62 132 GLU A N 1
ATOM 1037 C CA . GLU A 1 132 ? 8.850 -9.965 -25.338 1.00 74.62 132 GLU A CA 1
ATOM 1038 C C . GLU A 1 132 ? 10.228 -10.647 -25.362 1.00 74.62 132 GLU A C 1
ATOM 1040 O O . GLU A 1 132 ? 11.224 -10.122 -24.854 1.00 74.62 132 GLU A O 1
ATOM 1045 N N . GLY A 1 133 ? 10.285 -11.836 -25.970 1.00 71.06 133 GLY A N 1
ATOM 1046 C CA . GLY A 1 133 ? 11.507 -12.637 -26.062 1.00 71.06 133 GLY A CA 1
ATOM 1047 C C . GLY A 1 133 ? 11.863 -13.416 -24.792 1.00 71.06 133 GLY A C 1
ATOM 1048 O O . GLY A 1 133 ? 12.986 -13.913 -24.699 1.00 71.06 133 GLY A O 1
ATOM 1049 N N . VAL A 1 134 ? 10.941 -13.525 -23.830 1.00 76.00 134 VAL A N 1
ATOM 1050 C CA . VAL A 1 134 ? 11.043 -14.471 -22.713 1.00 76.00 134 VAL A CA 1
ATOM 1051 C C . VAL A 1 134 ? 10.181 -15.690 -23.045 1.00 76.00 134 VAL A C 1
ATOM 1053 O O . VAL A 1 134 ? 9.000 -15.545 -23.340 1.00 76.00 134 VAL A O 1
ATOM 1056 N N . ASP A 1 135 ? 10.759 -16.892 -22.999 1.00 79.06 135 ASP A N 1
ATOM 1057 C CA . ASP A 1 135 ? 10.040 -18.158 -23.233 1.00 79.06 135 ASP A CA 1
ATOM 1058 C C . ASP A 1 135 ? 9.258 -18.593 -21.980 1.00 79.06 135 ASP A C 1
ATOM 1060 O O . ASP A 1 135 ? 9.420 -19.689 -21.448 1.00 79.06 135 ASP A O 1
ATOM 1064 N N . VAL A 1 136 ? 8.470 -17.666 -21.430 1.00 80.69 136 VAL A N 1
ATOM 1065 C CA 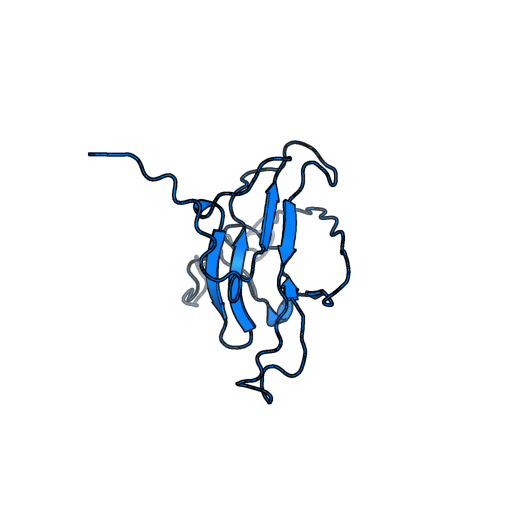. VAL A 1 136 ? 7.583 -17.908 -20.290 1.00 80.69 136 VAL A CA 1
ATOM 1066 C C . VAL A 1 136 ? 6.254 -17.209 -20.532 1.00 80.69 136 VAL A C 1
ATOM 1068 O O . VAL A 1 136 ? 6.195 -16.067 -20.989 1.00 80.69 136 VAL A O 1
ATOM 1071 N N . HIS A 1 137 ? 5.165 -17.895 -20.207 1.00 82.00 137 HIS A N 1
ATOM 1072 C CA . HIS A 1 137 ? 3.838 -17.304 -20.258 1.00 82.00 137 HIS A CA 1
ATOM 1073 C C . HIS A 1 137 ? 3.561 -16.531 -18.963 1.00 82.00 137 HIS A C 1
ATOM 1075 O O . HIS A 1 137 ? 3.673 -17.089 -17.871 1.00 82.00 137 HIS A O 1
ATOM 1081 N N . LEU A 1 138 ? 3.188 -15.253 -19.076 1.00 83.06 138 LEU A N 1
ATOM 1082 C CA . LEU A 1 138 ? 2.779 -14.453 -17.922 1.00 83.06 138 LEU A CA 1
ATOM 1083 C C . LEU A 1 138 ? 1.420 -14.937 -17.412 1.00 83.06 138 LEU A C 1
ATOM 1085 O O . LEU A 1 138 ? 0.399 -14.745 -18.066 1.00 83.06 138 LEU A O 1
ATOM 1089 N N . LEU A 1 139 ? 1.415 -15.552 -16.230 1.00 86.00 139 LEU A N 1
ATOM 1090 C CA . LEU A 1 139 ? 0.189 -16.026 -15.578 1.00 86.00 139 LEU A CA 1
ATOM 1091 C C . LEU A 1 139 ? -0.568 -14.905 -14.859 1.00 86.00 139 LEU A C 1
ATOM 1093 O O . LEU A 1 139 ? -1.784 -14.979 -14.694 1.00 86.00 139 LEU A O 1
ATOM 1097 N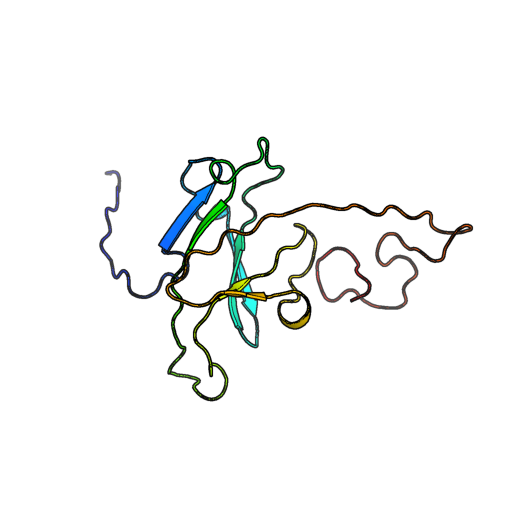 N . TYR A 1 140 ? 0.147 -13.868 -14.427 1.00 85.06 140 TYR A N 1
ATOM 1098 C CA . TYR A 1 140 ? -0.441 -12.702 -13.786 1.00 85.06 140 TYR A CA 1
ATOM 1099 C C . TYR A 1 140 ? -0.694 -11.614 -14.823 1.00 85.06 140 TYR A C 1
ATOM 1101 O O . TYR A 1 140 ? 0.196 -11.271 -15.600 1.00 85.06 140 TYR A O 1
ATOM 1109 N N . ASN A 1 141 ? -1.898 -11.042 -14.804 1.00 83.19 141 ASN A N 1
ATOM 1110 C CA . ASN A 1 141 ? -2.243 -9.880 -15.619 1.00 83.19 141 ASN A CA 1
ATOM 1111 C C . ASN A 1 141 ? -1.646 -8.603 -15.000 1.00 83.19 141 ASN A C 1
ATOM 1113 O O . ASN A 1 141 ? -2.365 -7.778 -14.437 1.00 83.19 141 ASN A O 1
ATOM 1117 N N . ALA A 1 142 ? -0.319 -8.515 -15.024 1.00 84.81 142 ALA A N 1
ATOM 1118 C CA . ALA A 1 142 ? 0.487 -7.463 -14.421 1.00 84.81 142 ALA A CA 1
ATOM 1119 C C . ALA A 1 142 ? 1.754 -7.222 -15.256 1.00 84.81 142 ALA A C 1
ATOM 1121 O O . ALA A 1 142 ? 2.110 -8.015 -16.133 1.00 84.81 142 ALA A O 1
ATOM 1122 N N . SER A 1 143 ? 2.450 -6.125 -14.969 1.00 85.75 143 SER A N 1
ATOM 1123 C CA . SER A 1 143 ? 3.747 -5.825 -15.573 1.00 85.75 143 SER A CA 1
ATOM 1124 C C . SER A 1 143 ? 4.770 -6.914 -15.250 1.00 85.75 143 SER A C 1
ATOM 1126 O O . SER A 1 143 ? 4.808 -7.440 -14.139 1.00 85.75 143 SER A O 1
ATOM 1128 N N . TYR A 1 144 ? 5.625 -7.230 -16.228 1.00 86.56 144 TYR A N 1
ATOM 1129 C CA . TYR A 1 144 ? 6.693 -8.212 -16.055 1.00 86.56 144 TYR A CA 1
ATOM 1130 C C . TYR A 1 144 ? 7.663 -7.784 -14.949 1.00 86.56 144 TYR A C 1
ATOM 1132 O O . TYR A 1 144 ? 8.248 -6.700 -15.003 1.00 86.56 144 TYR A O 1
ATOM 1140 N N . THR A 1 145 ? 7.880 -8.683 -13.996 1.00 85.44 145 THR A N 1
ATOM 1141 C CA . THR A 1 145 ? 8.906 -8.584 -12.961 1.00 85.44 145 THR A CA 1
ATOM 1142 C C . THR A 1 145 ? 9.762 -9.854 -12.978 1.00 85.44 145 THR A C 1
ATOM 1144 O O . THR A 1 145 ? 9.378 -10.867 -13.555 1.00 85.44 145 THR A O 1
ATOM 1147 N N . LEU A 1 146 ? 10.960 -9.796 -12.385 1.00 84.62 146 LEU A N 1
ATOM 1148 C CA . LEU A 1 146 ? 11.859 -10.958 -12.284 1.00 84.62 146 LEU A CA 1
ATOM 1149 C C . LEU A 1 146 ? 11.396 -11.990 -11.236 1.00 84.62 146 LEU A C 1
ATOM 1151 O O . LEU A 1 146 ? 11.907 -13.104 -11.223 1.00 84.62 146 LEU A O 1
ATOM 1155 N N . GLN A 1 147 ? 10.516 -11.577 -10.323 1.00 80.00 147 GLN A N 1
ATOM 1156 C CA . GLN A 1 147 ? 10.086 -12.362 -9.171 1.00 80.00 147 GLN A CA 1
ATOM 1157 C C . GLN A 1 147 ? 9.189 -13.537 -9.564 1.00 80.00 147 GLN A C 1
ATOM 1159 O O . GLN A 1 147 ? 8.344 -13.352 -10.466 1.00 80.00 147 GLN A O 1
#

pLDDT: mean 82.64, std 15.32, range [28.58, 96.12]

Foldseek 3Di:
DDDDPPPDPDDPPDDFWPFKDALNHGDDPVQWDWDQDPQQGIDIDGNNDPDQPDDDPNRGMDTDGDFDQPPVCCVRRVDTWDWDADDDPQDDPPSVPGTDTDHPPDDDDDDDDDDDDDDDDPPRHPDDFACVPPPDDDPDRGGDDPD

Sequence (147 aa):
MPTAHEDGHRSDRGHFVLSCRFDGQDCQARHFRTFHHPTYGSCHTFDGVSAAQHPGITHGISLVLRAERQHHLPLLSTEAGVKVMIHGHDHTPFLEHQGFSIRPGTETTIGIREDEVRRLGNPYSHCRKGAEGVDVHLLYNASYTLQ

Secondary structure (DSSP, 8-state):
------------SS-SEEEEEETTEEPPGGGEEEEEETTTEEEEEE---S--SS-STTTSEEEEE-----TT-TTT--S--EEE----TTS---HHHH-EEE-TT----------------TTT----STTTT-SS---SSS-----

Radius of gyration: 19.41 Å; Cα contacts (8 Å, |Δi|>4): 143; chains: 1; bounding box: 65×41×45 Å

Solvent-accessible surface area (backbone atoms only — not comparable to full-atom values): 10247 Å² total; per-residue (Å²): 142,81,88,75,88,75,88,66,99,70,73,98,79,79,63,53,69,73,44,49,32,43,59,80,36,77,64,58,76,86,25,48,48,76,51,78,40,97,84,76,41,82,42,77,46,80,68,72,68,94,70,81,91,51,88,56,81,67,43,33,80,46,74,43,69,58,60,66,60,48,76,91,42,56,89,75,37,76,64,58,44,44,80,46,66,88,75,59,95,57,47,77,84,58,51,91,81,68,33,49,78,45,62,68,97,60,91,82,88,82,87,85,83,90,83,88,88,87,78,63,32,76,95,81,34,90,56,68,82,58,62,75,93,49,102,63,84,79,86,61,101,43,60,73,66,95,120